Protein AF-A0A2T7CPN4-F1 (afdb_monomer_lite)

InterPro domains:
  IPR000679 Zinc finger, GATA-type [PF00320] (97-131)
  IPR000679 Zinc finger, GATA-type [SM00401] (91-145)
  IPR010399 Tify domain [PS51320] (1-27)
  IPR010402 CCT domain [PF06203] (29-72)
  IPR010402 CCT domain [PS51017] (29-72)
  IPR013088 Zinc finger, NHR/GATA-type [G3DSA:3.30.50.10] (92-138)
  IPR045280 GATA transcription factor TIFY-like [PTHR46125] (28-127)

Secondary structure (DSSP, 8-state):
-EE-SSSEEPP---GGGS------TT--HHHHHHHHHHHHHHHT-TT-----HHHHHHHHHS-EETTEE-----S-TTHHHHHHHTT---S---SB-TTT--BTTTSS-PEEETTEEEEE-HHHHHHHHTT---S----SS-------------------

Sequence (160 aa):
MTYQGRAYVFDSVPPQKVQPIVVPRDFDRTAAVSRYREKRKSTLKFDVKADYSIRREIASRIARRRGKFVSSEKSSENSAAAAARRRQGETTELEHCANCGESSEATPMMRRGPNGYRTFCNGCGLITRSGSSRARLAAAAGAGEVACVSAAHRHVRTTG

Organism: NCBI:txid1504633

Foldseek 3Di:
DDDPPPDDDDDPDPPPPDDPPDDPPPDDPVVVVVVVVVVCVVVVPPPVDPPVVVVVVVVVPFDDDPRDGDDPDPDDPCPCVVVVVVVVVPDPPVQAAPPPRDGCVRAPAFCADPVGGRRHGPVVNVCVVVVPPDDDDDDPDDDDDDDPPPPPPDPDDDDD

Structure (mmCIF, N/CA/C/O backbone):
data_AF-A0A2T7CPN4-F1
#
_entry.id   AF-A0A2T7CPN4-F1
#
loop_
_atom_site.group_PDB
_atom_site.id
_atom_site.type_symbol
_atom_site.label_atom_id
_atom_site.label_alt_id
_atom_site.label_comp_id
_atom_site.label_asym_id
_atom_site.label_entity_id
_atom_site.label_seq_id
_atom_site.pdbx_PDB_ins_code
_atom_site.Cartn_x
_atom_site.Cartn_y
_atom_site.Cartn_z
_atom_site.occupancy
_atom_site.B_iso_or_equiv
_atom_site.auth_seq_id
_atom_site.auth_comp_id
_atom_site.auth_asym_id
_atom_site.auth_atom_id
_atom_site.pdbx_PDB_model_num
ATOM 1 N N . MET A 1 1 ? -26.875 12.252 -24.112 1.00 67.69 1 MET A N 1
ATOM 2 C CA . MET A 1 1 ? -28.103 11.512 -23.745 1.00 67.69 1 MET A CA 1
ATOM 3 C C . MET A 1 1 ? -29.258 12.357 -24.221 1.00 67.69 1 MET A C 1
ATOM 5 O O . MET A 1 1 ? -29.487 13.426 -23.667 1.00 67.69 1 MET A O 1
ATOM 9 N N . THR A 1 2 ? -29.906 11.925 -25.292 1.00 79.38 2 THR A N 1
ATOM 10 C CA . THR A 1 2 ? -30.973 12.665 -25.966 1.00 79.38 2 THR A CA 1
ATOM 11 C C . THR A 1 2 ? -32.271 11.864 -25.864 1.00 79.38 2 THR A C 1
ATOM 13 O O . THR A 1 2 ? -32.265 10.632 -25.879 1.00 79.38 2 THR A O 1
ATOM 16 N N . TYR A 1 3 ? -33.394 12.551 -25.656 1.00 81.81 3 TYR A N 1
ATOM 17 C CA . TYR A 1 3 ? -34.700 11.906 -25.524 1.00 81.81 3 TYR A CA 1
ATOM 18 C C . TYR A 1 3 ? -35.391 11.864 -26.884 1.00 81.81 3 TYR A C 1
ATOM 20 O O . TYR A 1 3 ? -35.698 12.910 -27.448 1.00 81.81 3 TYR A O 1
ATOM 28 N N . GLN A 1 4 ? -35.654 10.664 -27.403 1.00 80.06 4 GLN A N 1
ATOM 29 C CA . GLN A 1 4 ? -36.305 10.471 -28.706 1.00 80.06 4 GLN A CA 1
ATOM 30 C C . GLN A 1 4 ? -37.789 10.116 -28.543 1.00 80.06 4 GLN A C 1
ATOM 32 O O . GLN A 1 4 ? -38.285 9.128 -29.079 1.00 80.06 4 GLN A O 1
ATOM 37 N N . GLY A 1 5 ? -38.506 10.880 -27.719 1.00 81.19 5 GLY A N 1
ATOM 38 C CA . GLY A 1 5 ? -39.961 10.776 -27.560 1.00 81.19 5 GLY A CA 1
ATOM 39 C C . GLY A 1 5 ? -40.475 9.581 -26.743 1.00 81.19 5 GLY A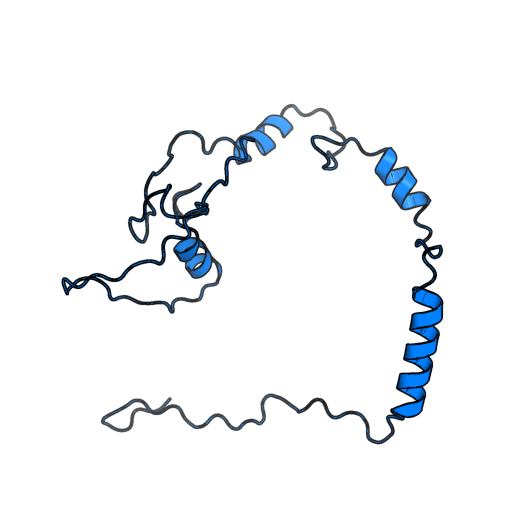 C 1
ATOM 40 O O . GLY A 1 5 ? -41.525 9.708 -26.118 1.00 81.19 5 GLY A O 1
ATOM 41 N N . ARG A 1 6 ? -39.758 8.448 -26.693 1.00 75.81 6 ARG A N 1
ATOM 42 C CA . ARG A 1 6 ? -40.160 7.243 -25.927 1.00 75.81 6 ARG A CA 1
ATOM 43 C C . ARG A 1 6 ? -39.112 6.701 -24.960 1.00 75.81 6 ARG A C 1
ATOM 45 O O . ARG A 1 6 ? -39.467 6.056 -23.980 1.00 75.81 6 ARG A O 1
ATOM 52 N N . ALA A 1 7 ? -37.834 6.942 -25.220 1.00 79.00 7 ALA A N 1
ATOM 53 C CA . ALA A 1 7 ? -36.748 6.510 -24.355 1.00 79.00 7 ALA A CA 1
ATOM 54 C C . ALA A 1 7 ? -35.609 7.524 -24.410 1.00 79.00 7 ALA A C 1
ATOM 56 O O . ALA A 1 7 ? -35.401 8.209 -25.417 1.00 79.00 7 ALA A O 1
ATOM 57 N N . TYR A 1 8 ? -34.856 7.599 -23.319 1.00 85.31 8 TYR A N 1
ATOM 58 C CA . TYR A 1 8 ? -33.580 8.287 -23.338 1.00 85.31 8 TYR A CA 1
ATOM 59 C C . TYR A 1 8 ? -32.527 7.381 -23.965 1.00 85.31 8 TYR A C 1
ATOM 61 O O . TYR A 1 8 ? -32.240 6.301 -23.450 1.00 85.31 8 TYR A O 1
ATOM 69 N N . VAL A 1 9 ? -31.932 7.850 -25.057 1.00 85.69 9 VAL A N 1
ATOM 70 C CA . VAL A 1 9 ? -30.849 7.162 -25.753 1.00 85.69 9 VAL A CA 1
ATOM 71 C C . VAL A 1 9 ? -29.538 7.840 -25.363 1.00 85.69 9 VAL A C 1
ATOM 73 O O . VAL A 1 9 ? -29.404 9.067 -25.388 1.00 85.69 9 VAL A O 1
ATOM 76 N N . PHE A 1 10 ? -28.559 7.049 -24.931 1.00 80.50 10 PHE A N 1
ATOM 77 C CA . PHE A 1 10 ? -27.195 7.542 -24.766 1.00 80.50 10 PHE A CA 1
ATOM 78 C C . PHE A 1 10 ? -26.529 7.593 -26.137 1.00 80.50 10 PHE A C 1
ATOM 80 O O . PHE A 1 10 ? -26.490 6.585 -26.838 1.00 80.50 10 PHE A O 1
ATOM 87 N N . ASP A 1 11 ? -25.996 8.758 -26.501 1.00 77.81 11 ASP A N 1
ATOM 88 C CA . ASP A 1 11 ? -25.212 8.908 -27.724 1.00 77.81 11 ASP A CA 1
ATOM 89 C C . ASP A 1 11 ? -23.995 7.977 -27.624 1.00 77.81 11 ASP A C 1
ATOM 91 O O . ASP A 1 11 ? -23.323 7.942 -26.585 1.00 77.81 11 ASP A O 1
ATOM 95 N N . SER A 1 12 ? -23.740 7.178 -28.665 1.00 74.00 12 SER A N 1
ATOM 96 C CA . SER A 1 12 ? -22.619 6.238 -28.684 1.00 74.00 12 SER A CA 1
ATOM 97 C C . SER A 1 12 ? -21.317 7.000 -28.449 1.00 74.00 12 SER A C 1
ATOM 99 O O . SER A 1 12 ? -20.881 7.779 -29.293 1.00 74.00 12 SER A O 1
ATOM 101 N N . VAL A 1 13 ? -20.700 6.800 -27.282 1.00 70.81 13 VAL A N 1
ATOM 102 C CA . VAL A 1 13 ? -19.412 7.417 -26.963 1.00 70.81 13 VAL A CA 1
ATOM 103 C C . VAL A 1 13 ? -18.361 6.738 -27.842 1.00 70.81 13 VAL A C 1
ATOM 105 O O . VAL A 1 13 ? -18.153 5.532 -27.686 1.00 70.81 13 VAL A O 1
ATOM 108 N N . PRO A 1 14 ? -17.696 7.457 -28.766 1.00 69.94 14 PRO A N 1
ATOM 109 C CA . PRO A 1 14 ? -16.655 6.853 -29.580 1.00 69.94 14 PRO A CA 1
ATOM 110 C C . PRO A 1 14 ? -15.541 6.330 -28.657 1.00 69.94 14 PRO A C 1
ATOM 112 O O . PRO A 1 14 ? -15.177 7.014 -27.694 1.00 69.94 14 PRO A O 1
ATOM 115 N N . PRO A 1 15 ? -14.955 5.149 -28.932 1.00 67.94 15 PRO A N 1
ATOM 116 C CA . PRO A 1 15 ? -13.955 4.506 -28.067 1.00 67.94 15 PRO A CA 1
ATOM 117 C C . PRO A 1 15 ? -12.623 5.277 -27.957 1.00 67.94 15 PRO A C 1
ATOM 119 O O . PRO A 1 15 ? -11.667 4.803 -27.352 1.00 67.94 15 PRO A O 1
ATOM 122 N N . GLN A 1 16 ? -12.547 6.492 -28.499 1.00 64.38 16 GLN A N 1
ATOM 123 C CA . GLN A 1 16 ? -11.344 7.312 -28.648 1.00 64.38 16 GLN A CA 1
ATOM 124 C C . GLN A 1 16 ? -10.730 7.811 -27.328 1.00 64.38 16 GLN A C 1
ATOM 126 O O . GLN A 1 16 ? -9.683 8.451 -27.356 1.00 64.38 16 GLN A O 1
ATOM 131 N N . LYS A 1 17 ? -11.343 7.549 -26.166 1.00 59.62 17 LYS A N 1
ATOM 132 C CA . LYS A 1 17 ? -10.852 8.073 -24.877 1.00 59.62 17 LYS A CA 1
ATOM 133 C C . LYS A 1 17 ? -9.819 7.190 -24.181 1.00 59.62 17 LYS A C 1
ATOM 135 O O . LYS A 1 17 ? -9.232 7.630 -23.199 1.00 59.62 17 LYS A O 1
ATOM 140 N N . VAL A 1 18 ? -9.567 5.981 -24.679 1.00 63.12 18 VAL A N 1
ATOM 141 C CA . VAL A 1 18 ? -8.474 5.141 -24.181 1.00 63.12 18 VAL A CA 1
ATOM 142 C C . VAL A 1 18 ? -7.565 4.839 -25.355 1.00 63.12 18 VAL A C 1
ATOM 144 O O . VAL A 1 18 ? -7.849 3.958 -26.164 1.00 63.12 18 VAL A O 1
ATOM 147 N N . GLN A 1 19 ? -6.480 5.606 -25.470 1.00 67.62 19 GLN A N 1
ATOM 148 C CA . GLN A 1 19 ? -5.412 5.236 -26.387 1.00 67.62 19 GLN A CA 1
ATOM 149 C C . GLN A 1 19 ? -4.932 3.838 -25.980 1.00 67.62 19 GLN A C 1
ATOM 151 O O . GLN A 1 19 ? -4.639 3.629 -24.795 1.00 67.62 19 GLN A O 1
ATOM 156 N N . PRO A 1 20 ? -4.889 2.864 -26.906 1.00 71.62 20 PRO A N 1
ATOM 157 C CA . PRO A 1 20 ? -4.297 1.580 -26.587 1.00 71.62 20 PRO A CA 1
ATOM 158 C C . PRO A 1 20 ? -2.862 1.831 -26.130 1.00 71.62 20 PRO A C 1
ATOM 160 O O . PRO A 1 20 ? -2.199 2.744 -26.622 1.00 71.62 20 PRO A O 1
ATOM 163 N N . ILE A 1 21 ? -2.379 1.038 -25.176 1.00 74.88 21 ILE A N 1
ATOM 164 C CA . ILE A 1 21 ? -0.970 1.078 -24.788 1.00 74.88 21 ILE A CA 1
ATOM 165 C C . ILE A 1 21 ? -0.181 0.584 -26.003 1.00 74.88 21 ILE A C 1
ATOM 167 O O . ILE A 1 21 ? -0.014 -0.618 -26.209 1.00 74.88 21 ILE A O 1
ATOM 171 N N . VAL A 1 22 ? 0.233 1.519 -26.856 1.00 79.44 22 VAL A N 1
ATOM 172 C CA . VAL A 1 22 ? 1.048 1.231 -28.029 1.00 79.44 22 VAL A CA 1
ATOM 173 C C . VAL A 1 22 ? 2.460 1.023 -27.518 1.00 79.44 22 VAL A C 1
ATOM 175 O O . VAL A 1 22 ? 3.138 1.961 -27.101 1.00 79.44 22 VAL A O 1
ATOM 178 N N . VAL A 1 23 ? 2.893 -0.234 -27.508 1.00 80.62 23 VAL A N 1
ATOM 179 C CA . VAL A 1 23 ? 4.301 -0.552 -27.292 1.00 80.62 23 VAL A CA 1
ATOM 180 C C . VAL A 1 23 ? 5.086 0.101 -28.441 1.00 80.62 23 VAL A C 1
ATOM 182 O O . VAL A 1 23 ? 4.698 -0.093 -29.597 1.00 80.62 23 VAL A O 1
ATOM 185 N N . PRO A 1 24 ? 6.140 0.893 -28.160 1.00 86.19 24 PRO A N 1
ATOM 186 C CA . PRO A 1 24 ? 6.949 1.518 -29.202 1.00 86.19 24 PRO A CA 1
ATOM 187 C C . PRO A 1 24 ? 7.392 0.493 -30.248 1.00 86.19 24 PRO A C 1
ATOM 189 O O . PRO A 1 24 ? 7.736 -0.635 -29.894 1.00 86.19 24 PRO A O 1
ATOM 192 N N . ARG A 1 25 ? 7.386 0.870 -31.533 1.00 80.12 25 ARG A N 1
ATOM 193 C CA . ARG A 1 25 ? 7.749 -0.051 -32.627 1.00 80.12 25 ARG A CA 1
ATOM 194 C C . ARG A 1 25 ? 9.176 -0.587 -32.494 1.00 80.12 25 ARG A C 1
ATOM 196 O O . ARG A 1 25 ? 9.424 -1.731 -32.852 1.00 80.12 25 ARG A O 1
ATOM 203 N N . ASP A 1 26 ? 10.052 0.199 -31.880 1.00 86.38 26 ASP A N 1
ATOM 204 C CA . ASP A 1 26 ? 11.452 -0.148 -31.624 1.00 86.38 26 ASP A CA 1
ATOM 205 C C . ASP A 1 26 ? 11.649 -0.929 -30.309 1.00 86.38 26 ASP A C 1
ATOM 207 O O . ASP A 1 26 ? 12.769 -1.099 -29.826 1.00 86.38 26 ASP A O 1
ATOM 211 N N . PHE A 1 27 ? 10.567 -1.391 -29.672 1.00 88.31 27 PHE A N 1
ATOM 212 C CA . PHE A 1 27 ? 10.661 -2.173 -28.446 1.00 88.31 27 PHE A CA 1
ATOM 213 C C . PHE A 1 27 ? 11.143 -3.594 -28.737 1.00 88.31 27 PHE A C 1
ATOM 215 O O . PHE A 1 27 ? 10.377 -4.478 -29.131 1.00 88.31 27 PHE A O 1
ATOM 222 N N . ASP A 1 28 ? 12.412 -3.845 -28.439 1.00 91.00 28 ASP A N 1
ATOM 223 C CA . ASP A 1 28 ? 12.949 -5.196 -28.464 1.00 91.00 28 ASP A CA 1
ATOM 224 C C . ASP A 1 28 ? 12.469 -6.007 -27.247 1.00 91.00 28 ASP A C 1
ATOM 226 O O . ASP A 1 28 ? 12.979 -5.914 -26.120 1.00 91.00 28 ASP A O 1
ATOM 230 N N . ARG A 1 29 ? 11.471 -6.857 -27.507 1.00 91.56 29 ARG A N 1
ATOM 231 C CA . ARG A 1 29 ? 10.912 -7.802 -26.537 1.00 91.56 29 ARG A CA 1
ATOM 232 C C . ARG A 1 29 ? 11.967 -8.770 -26.004 1.00 91.56 29 ARG A C 1
ATOM 234 O O . ARG A 1 29 ? 11.903 -9.132 -24.829 1.00 91.56 29 ARG A O 1
ATOM 241 N N . THR A 1 30 ? 12.920 -9.200 -26.829 1.00 92.75 30 THR A N 1
ATOM 242 C CA . THR A 1 30 ? 13.934 -10.183 -26.427 1.00 92.75 30 THR A CA 1
ATOM 243 C C . THR A 1 30 ? 14.924 -9.572 -25.440 1.00 92.75 30 THR A C 1
ATOM 245 O O . THR A 1 30 ? 15.140 -10.145 -24.367 1.00 92.75 30 THR A O 1
ATOM 248 N N . ALA A 1 31 ? 15.400 -8.353 -25.712 1.00 93.56 31 ALA A N 1
ATOM 249 C CA . ALA A 1 31 ? 16.233 -7.582 -24.793 1.00 93.56 31 ALA A CA 1
ATOM 250 C C . ALA A 1 31 ? 15.500 -7.206 -23.493 1.00 93.56 31 ALA A C 1
ATOM 252 O O . ALA A 1 31 ? 16.090 -7.190 -22.412 1.00 93.56 31 ALA A O 1
ATOM 253 N N . ALA A 1 32 ? 14.198 -6.913 -23.547 1.00 92.75 32 ALA A N 1
ATOM 254 C CA . ALA A 1 32 ? 13.420 -6.664 -22.333 1.00 92.75 32 ALA A CA 1
ATOM 255 C C . ALA A 1 32 ? 13.307 -7.921 -21.450 1.00 92.75 32 ALA A C 1
ATOM 257 O O . ALA A 1 32 ? 13.451 -7.845 -20.226 1.00 92.75 32 ALA A O 1
ATOM 258 N N . VAL A 1 33 ? 13.086 -9.087 -22.065 1.00 94.50 33 VAL A N 1
ATOM 259 C CA . VAL A 1 33 ? 12.986 -10.370 -21.357 1.00 94.50 33 VAL A CA 1
ATOM 260 C C . VAL A 1 33 ? 14.335 -10.801 -20.775 1.00 94.50 33 VAL A C 1
ATOM 262 O O . VAL A 1 33 ? 14.357 -11.309 -19.651 1.00 94.50 33 VAL A O 1
ATOM 265 N N . SER A 1 34 ? 15.455 -10.589 -21.474 1.00 95.06 34 SER A N 1
ATOM 266 C CA . SER A 1 34 ? 16.789 -10.897 -20.935 1.00 95.06 34 SER A CA 1
ATOM 267 C C . SER A 1 34 ? 17.097 -10.058 -19.690 1.00 95.06 34 SER A C 1
ATOM 269 O O . SER A 1 34 ? 17.363 -10.633 -18.632 1.00 95.06 34 SER A O 1
ATOM 271 N N . ARG A 1 35 ? 16.898 -8.731 -19.752 1.00 93.50 35 ARG A N 1
ATOM 272 C CA . ARG A 1 35 ? 17.038 -7.827 -18.593 1.00 93.50 35 ARG A CA 1
ATOM 273 C C . ARG A 1 35 ? 16.150 -8.244 -17.422 1.00 93.50 35 ARG A C 1
ATOM 275 O O . ARG A 1 35 ? 16.581 -8.214 -16.270 1.00 93.50 35 ARG A O 1
ATOM 282 N N . TYR A 1 36 ? 14.908 -8.656 -17.692 1.00 93.44 36 TYR A N 1
ATOM 283 C CA . TYR A 1 36 ? 14.005 -9.160 -16.654 1.00 93.44 36 TYR A CA 1
ATOM 284 C C . TYR A 1 36 ? 14.546 -10.430 -15.986 1.00 93.44 36 TYR A C 1
ATOM 286 O O . TYR A 1 36 ? 14.544 -10.526 -14.758 1.00 93.44 36 TYR A O 1
ATOM 294 N N . ARG A 1 37 ? 15.025 -11.403 -16.771 1.00 94.44 37 ARG A N 1
ATOM 295 C CA . ARG A 1 37 ? 15.585 -12.662 -16.255 1.00 94.44 37 ARG A CA 1
ATOM 296 C C . ARG A 1 37 ? 16.822 -12.412 -15.394 1.00 94.44 37 ARG A C 1
ATOM 298 O O . ARG A 1 37 ? 16.927 -12.986 -14.313 1.00 94.44 37 ARG A O 1
ATOM 305 N N . GLU A 1 38 ? 17.722 -11.541 -15.833 1.00 90.50 38 GLU A N 1
ATOM 306 C CA . GLU A 1 38 ? 18.917 -11.147 -15.078 1.00 90.50 38 GLU A CA 1
ATOM 307 C C . GLU A 1 38 ? 18.560 -10.416 -13.782 1.00 90.50 38 GLU A C 1
ATOM 309 O O . GLU A 1 38 ? 19.027 -10.800 -12.708 1.00 90.50 38 GLU A O 1
ATOM 314 N N . LYS A 1 39 ? 17.644 -9.439 -13.844 1.00 87.94 39 LYS A N 1
ATOM 315 C CA . LYS A 1 39 ? 17.135 -8.740 -12.657 1.00 87.94 39 LYS A CA 1
ATOM 316 C C . LYS A 1 39 ? 16.467 -9.699 -11.676 1.00 87.94 39 LYS A C 1
ATOM 318 O O . LYS A 1 39 ? 16.626 -9.559 -10.467 1.00 87.94 39 LYS A O 1
ATOM 323 N N . ARG A 1 40 ? 15.724 -10.692 -12.167 1.00 85.75 40 ARG A N 1
ATOM 324 C CA . ARG A 1 40 ? 15.104 -11.710 -11.314 1.00 85.75 40 ARG A CA 1
ATOM 325 C C . ARG A 1 40 ? 16.167 -12.553 -10.609 1.00 85.75 40 ARG A C 1
ATOM 327 O O . ARG A 1 40 ? 16.022 -12.786 -9.417 1.00 85.75 40 ARG A O 1
ATOM 334 N N . LYS A 1 41 ? 17.247 -12.943 -11.298 1.00 85.12 41 LYS A N 1
ATOM 335 C CA . LYS A 1 41 ? 18.388 -13.656 -10.692 1.00 85.12 41 LYS A CA 1
ATOM 336 C C . LYS A 1 41 ? 19.102 -12.819 -9.623 1.00 85.12 41 LYS A C 1
ATOM 338 O O . LYS A 1 41 ? 19.516 -13.376 -8.613 1.00 85.12 41 LYS A O 1
ATOM 343 N N . SER A 1 42 ? 19.234 -11.502 -9.810 1.00 74.25 42 SER A N 1
ATOM 344 C CA . SER A 1 42 ? 19.858 -10.619 -8.811 1.00 74.25 42 SER A CA 1
ATOM 345 C C . SER A 1 42 ? 18.933 -10.271 -7.639 1.00 7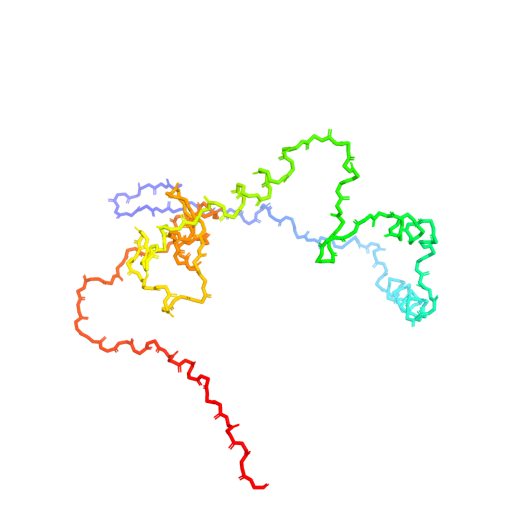4.25 42 SER A C 1
ATOM 347 O O . SER A 1 42 ? 19.407 -10.175 -6.513 1.00 74.25 42 SER A O 1
ATOM 349 N N . THR A 1 43 ? 17.624 -10.147 -7.878 1.00 69.88 43 THR A N 1
ATOM 350 C CA . THR A 1 43 ? 16.613 -9.824 -6.850 1.00 69.88 43 THR A CA 1
ATOM 351 C C . THR A 1 43 ? 16.193 -11.053 -6.032 1.00 69.88 43 THR A C 1
ATOM 353 O O . THR A 1 43 ? 15.824 -10.914 -4.873 1.00 69.88 43 THR A O 1
ATOM 356 N N . LEU A 1 44 ? 16.275 -12.267 -6.596 1.00 67.19 44 LEU A N 1
ATOM 357 C CA . LEU A 1 44 ? 16.060 -13.534 -5.873 1.00 67.19 44 LEU A CA 1
ATOM 358 C C . LEU A 1 44 ? 17.165 -13.854 -4.855 1.00 67.19 44 LEU A C 1
ATOM 360 O O . LEU A 1 44 ? 17.054 -14.841 -4.129 1.00 67.19 44 LEU A O 1
ATOM 364 N N . LYS A 1 45 ? 18.226 -13.044 -4.784 1.00 67.31 45 LYS A N 1
ATOM 365 C CA . LYS A 1 45 ? 19.211 -13.131 -3.711 1.00 67.31 45 LYS A CA 1
ATOM 366 C C . LYS A 1 45 ? 18.546 -12.657 -2.416 1.00 67.31 45 LYS A C 1
ATOM 368 O O . LYS A 1 45 ? 18.431 -11.457 -2.182 1.00 67.31 45 LYS A O 1
ATOM 373 N N . PHE A 1 46 ? 18.114 -13.607 -1.584 1.00 62.06 46 PHE A N 1
ATOM 374 C CA . PHE A 1 46 ? 17.507 -13.375 -0.261 1.00 62.06 46 PHE A CA 1
ATOM 375 C C . PHE A 1 46 ? 18.357 -12.490 0.666 1.00 62.06 46 PHE A C 1
ATOM 377 O O . PHE A 1 46 ? 17.836 -11.894 1.613 1.00 62.06 46 PHE A O 1
ATOM 384 N N . ASP A 1 47 ? 19.650 -12.384 0.369 1.00 63.12 47 ASP A N 1
ATOM 385 C CA . ASP A 1 47 ? 20.619 -11.627 1.151 1.00 63.12 47 ASP A CA 1
ATOM 386 C C . ASP A 1 47 ? 20.689 -10.145 0.783 1.00 63.12 47 ASP A C 1
ATOM 388 O O . ASP A 1 47 ? 21.209 -9.360 1.573 1.00 63.12 47 ASP A O 1
ATOM 392 N N . VAL A 1 48 ? 20.108 -9.720 -0.350 1.00 61.69 48 VAL A N 1
ATOM 393 C CA . VAL A 1 48 ? 19.976 -8.290 -0.678 1.00 61.69 48 VAL A CA 1
ATOM 394 C C . VAL A 1 48 ? 18.785 -7.725 0.096 1.00 61.69 48 VAL A C 1
ATOM 396 O O . VAL A 1 48 ? 17.750 -7.331 -0.445 1.00 61.69 48 VAL A O 1
ATOM 399 N N . LYS A 1 49 ? 18.920 -7.721 1.420 1.00 67.19 49 LYS A N 1
ATOM 400 C CA . LYS A 1 49 ? 18.100 -6.897 2.297 1.00 67.19 49 LYS A CA 1
ATOM 401 C C . LYS A 1 49 ? 18.539 -5.472 2.024 1.00 67.19 49 LYS A C 1
ATOM 403 O O . LYS A 1 49 ? 19.719 -5.167 2.096 1.00 67.19 49 LYS A O 1
ATOM 408 N N . ALA A 1 50 ? 17.601 -4.609 1.660 1.00 67.81 50 ALA A N 1
ATOM 409 C CA . ALA A 1 50 ? 17.908 -3.198 1.526 1.00 67.81 50 ALA A CA 1
ATOM 410 C C . ALA A 1 50 ? 18.589 -2.713 2.817 1.00 67.81 50 ALA A C 1
ATOM 412 O O . ALA A 1 50 ? 18.038 -2.912 3.907 1.00 67.81 50 ALA A O 1
ATOM 413 N N . ASP A 1 51 ? 19.781 -2.126 2.685 1.00 67.81 51 ASP A N 1
ATOM 414 C CA . ASP A 1 51 ? 20.606 -1.679 3.807 1.00 67.81 51 ASP A CA 1
ATOM 415 C C . ASP A 1 51 ? 19.997 -0.432 4.441 1.00 67.81 51 ASP A C 1
ATOM 417 O O . ASP A 1 51 ? 20.409 0.711 4.273 1.00 67.81 51 ASP A O 1
ATOM 421 N N . TYR A 1 52 ? 18.939 -0.683 5.193 1.00 77.75 52 TYR A N 1
ATOM 422 C CA . TYR A 1 52 ? 18.219 0.274 6.003 1.00 77.75 52 TYR A CA 1
ATOM 423 C C . TYR A 1 52 ? 18.755 0.235 7.434 1.00 77.75 52 TYR A C 1
ATOM 425 O O . TYR A 1 52 ? 17.970 0.240 8.380 1.00 77.75 52 TYR A O 1
ATOM 433 N N . SER A 1 53 ? 20.080 0.180 7.603 1.00 83.38 53 SER A N 1
ATOM 434 C CA . SER A 1 53 ? 20.739 0.157 8.917 1.00 83.38 53 SER A CA 1
ATOM 435 C C . SER A 1 53 ? 20.272 1.335 9.775 1.00 83.38 53 SER A C 1
ATOM 437 O O . SER A 1 53 ? 19.734 1.130 10.860 1.00 83.38 53 SER A O 1
ATOM 439 N N . ILE A 1 54 ? 20.314 2.545 9.211 1.00 89.81 54 ILE A N 1
ATOM 440 C CA . ILE A 1 54 ? 19.869 3.780 9.867 1.00 89.81 54 ILE A CA 1
ATOM 441 C C . ILE A 1 54 ? 18.360 3.771 10.140 1.00 89.81 54 ILE A C 1
ATOM 443 O O . ILE A 1 54 ? 17.919 4.096 11.238 1.00 89.81 54 ILE A O 1
ATOM 447 N N . ARG A 1 55 ? 17.525 3.350 9.178 1.00 89.25 55 ARG A N 1
ATOM 448 C CA . ARG A 1 55 ? 16.064 3.292 9.392 1.00 89.25 55 ARG A CA 1
ATOM 449 C C . ARG A 1 55 ? 15.697 2.245 10.450 1.00 89.25 55 ARG A C 1
ATOM 451 O O . ARG A 1 55 ? 14.758 2.472 11.207 1.00 89.25 55 ARG A O 1
ATOM 458 N N . ARG A 1 56 ? 16.431 1.130 10.527 1.00 87.88 56 ARG A N 1
ATOM 459 C CA . ARG A 1 56 ? 16.287 0.102 11.566 1.00 87.88 56 ARG A CA 1
ATOM 460 C C . ARG A 1 56 ? 16.710 0.644 12.928 1.00 87.88 56 ARG A C 1
ATOM 462 O O . ARG A 1 56 ? 15.969 0.458 13.883 1.00 87.88 56 ARG A O 1
ATOM 469 N N . GLU A 1 57 ? 17.841 1.337 13.011 1.00 92.12 57 GLU A N 1
ATOM 470 C CA . GLU A 1 57 ? 18.327 1.979 14.237 1.00 92.12 57 GLU A CA 1
ATOM 471 C C . GLU A 1 57 ? 17.325 3.015 14.766 1.00 92.12 57 GLU A C 1
ATOM 473 O O . GLU A 1 57 ? 16.912 2.948 15.924 1.00 92.12 57 GLU A O 1
ATOM 478 N N . ILE A 1 58 ? 16.845 3.909 13.895 1.00 91.62 58 ILE A N 1
ATOM 479 C CA . ILE A 1 58 ? 15.810 4.895 14.230 1.00 91.62 58 ILE A CA 1
ATOM 480 C C . ILE A 1 58 ? 14.527 4.185 14.686 1.00 91.62 58 ILE A C 1
ATOM 482 O O . ILE A 1 58 ? 13.978 4.512 15.736 1.00 91.62 58 ILE A O 1
ATOM 486 N N . ALA A 1 59 ? 14.064 3.172 13.946 1.00 90.19 59 ALA A N 1
ATOM 487 C CA . ALA A 1 59 ? 12.870 2.402 14.297 1.00 90.19 59 ALA A CA 1
ATOM 488 C C . ALA A 1 59 ? 12.994 1.632 15.623 1.00 90.19 59 ALA A C 1
ATOM 490 O O . ALA A 1 59 ? 11.963 1.304 16.217 1.00 90.19 59 ALA A O 1
ATOM 491 N N . SER A 1 60 ? 14.211 1.312 16.068 1.00 87.88 60 SER A N 1
ATOM 492 C CA . SER A 1 60 ? 14.472 0.703 17.377 1.00 87.88 60 SER A CA 1
ATOM 493 C C . SER A 1 60 ? 14.412 1.723 18.516 1.00 87.88 60 SER A C 1
ATOM 495 O O . SER A 1 60 ? 14.023 1.357 19.620 1.00 87.88 60 SER A O 1
ATOM 497 N N . ARG A 1 61 ? 14.753 2.995 18.264 1.00 92.31 61 ARG A N 1
ATOM 498 C CA . ARG A 1 61 ? 14.701 4.073 19.272 1.00 92.31 61 ARG A CA 1
ATOM 499 C C . ARG A 1 61 ? 13.295 4.643 19.490 1.00 92.31 61 ARG A C 1
ATOM 501 O O . ARG A 1 61 ? 13.013 5.167 20.562 1.00 92.31 61 ARG A O 1
ATOM 508 N N . ILE A 1 62 ? 12.407 4.560 18.498 1.00 91.88 62 ILE A N 1
ATOM 509 C CA . ILE A 1 62 ? 11.037 5.086 18.615 1.00 91.88 62 ILE A CA 1
ATOM 510 C C . ILE A 1 62 ? 10.181 4.157 19.490 1.00 91.88 62 ILE A C 1
ATOM 512 O O . ILE A 1 62 ? 10.015 2.975 19.178 1.00 91.88 62 ILE A O 1
ATOM 516 N N . ALA A 1 63 ? 9.575 4.711 20.545 1.00 91.25 63 ALA A N 1
ATOM 517 C CA . ALA A 1 63 ? 8.683 3.985 21.447 1.00 91.25 63 ALA A CA 1
ATOM 518 C C . ALA A 1 63 ? 7.496 3.350 20.701 1.00 91.25 63 ALA A C 1
ATOM 520 O O . ALA A 1 63 ? 6.957 3.918 19.747 1.00 91.25 63 ALA A O 1
ATOM 521 N N . ARG A 1 64 ? 7.058 2.165 21.147 1.00 93.38 64 ARG A N 1
ATOM 522 C CA . ARG A 1 64 ? 5.928 1.440 20.548 1.00 93.38 64 ARG A CA 1
ATOM 523 C C . ARG A 1 64 ? 4.879 1.070 21.589 1.00 93.38 64 ARG A C 1
ATOM 525 O O . ARG A 1 64 ? 5.211 0.568 22.655 1.00 93.38 64 ARG A O 1
ATOM 532 N N . ARG A 1 65 ? 3.598 1.210 21.236 1.00 89.94 65 ARG A N 1
ATOM 533 C CA . ARG A 1 65 ? 2.455 0.709 22.016 1.00 89.94 65 ARG A CA 1
ATOM 534 C C . ARG A 1 65 ? 1.642 -0.231 21.137 1.00 89.94 65 ARG A C 1
ATOM 536 O O . ARG A 1 65 ? 1.129 0.179 20.098 1.00 89.94 65 ARG A O 1
ATOM 543 N N . ARG A 1 66 ? 1.532 -1.503 21.538 1.00 89.00 66 ARG A N 1
ATOM 544 C CA . ARG A 1 66 ? 0.843 -2.559 20.760 1.00 89.00 66 ARG A CA 1
ATOM 545 C C . ARG A 1 66 ? 1.350 -2.666 19.308 1.00 89.00 66 ARG A C 1
ATOM 547 O O . ARG A 1 66 ? 0.559 -2.746 18.373 1.00 89.00 66 ARG A O 1
ATOM 554 N N . GLY A 1 67 ? 2.671 -2.594 19.117 1.00 88.19 67 GLY A N 1
ATOM 555 C CA . GLY A 1 67 ? 3.320 -2.740 17.805 1.00 88.19 67 GLY A CA 1
ATOM 556 C C . GLY A 1 67 ? 3.284 -1.507 16.891 1.00 88.19 67 GLY A C 1
ATOM 557 O O . GLY A 1 67 ? 3.841 -1.561 15.800 1.00 88.19 67 GLY A O 1
ATOM 558 N N . LYS A 1 68 ? 2.679 -0.390 17.317 1.00 90.25 68 LYS A N 1
ATOM 559 C CA . LYS A 1 68 ? 2.653 0.877 16.565 1.00 90.25 68 LYS A CA 1
ATOM 560 C C . LYS A 1 68 ? 3.597 1.888 17.197 1.00 90.25 68 LYS A C 1
ATOM 562 O O . LYS A 1 68 ? 3.640 1.971 18.423 1.00 90.25 68 LYS A O 1
ATOM 567 N N . PHE A 1 69 ? 4.314 2.653 16.377 1.00 93.62 69 PHE A N 1
ATOM 568 C CA . PHE A 1 69 ? 5.108 3.783 16.856 1.00 93.62 69 PHE A CA 1
ATOM 569 C C . PHE A 1 69 ? 4.226 4.789 17.603 1.00 93.62 69 PHE A C 1
ATOM 571 O O . PHE A 1 69 ? 3.098 5.063 17.188 1.00 93.62 69 PHE A O 1
ATOM 578 N N . VAL A 1 70 ? 4.746 5.312 18.708 1.00 89.88 70 VAL A N 1
ATOM 579 C CA . VAL A 1 70 ? 4.138 6.370 19.518 1.00 89.88 70 VAL A CA 1
ATOM 580 C C . VAL A 1 70 ? 4.905 7.657 19.230 1.00 89.88 70 VAL A C 1
ATOM 582 O O . VAL A 1 70 ? 6.128 7.633 19.092 1.00 89.88 70 VAL A O 1
ATOM 585 N N . SER A 1 71 ? 4.202 8.781 19.098 1.00 80.31 71 SER A N 1
ATOM 586 C CA . SER A 1 71 ? 4.854 10.091 19.039 1.00 80.31 71 SER A CA 1
ATOM 587 C C . SER A 1 71 ? 5.595 10.330 20.349 1.00 80.31 71 SER A C 1
ATOM 589 O O . SER A 1 71 ? 5.006 10.131 21.407 1.00 80.31 71 SER A O 1
ATOM 591 N N . SER A 1 72 ? 6.862 10.745 20.281 1.00 65.56 72 SER A N 1
ATOM 592 C CA . SER A 1 72 ? 7.633 11.119 21.470 1.00 65.56 72 SER A CA 1
ATOM 593 C C . SER A 1 72 ? 6.852 12.181 22.241 1.00 65.56 72 SER A C 1
ATOM 595 O O . SER A 1 72 ? 6.600 13.271 21.721 1.00 65.56 72 SER A O 1
ATOM 597 N N . GLU A 1 73 ? 6.361 11.818 23.420 1.00 62.91 73 GLU A N 1
ATOM 598 C CA . GLU A 1 73 ? 5.483 12.667 24.206 1.00 62.91 73 GLU A CA 1
ATOM 599 C C . GLU A 1 73 ? 6.307 13.845 24.731 1.00 62.91 73 GLU A C 1
ATOM 601 O O . GLU A 1 73 ? 7.048 13.724 25.701 1.00 62.91 73 GLU A O 1
ATOM 606 N N . LYS A 1 74 ? 6.171 15.019 24.103 1.00 50.81 74 LYS A N 1
ATOM 607 C CA . LYS A 1 74 ? 6.226 16.246 24.896 1.00 50.81 74 LYS A CA 1
ATOM 608 C C . LYS A 1 74 ? 5.004 16.178 25.797 1.00 50.81 74 LYS A C 1
ATOM 610 O O . LYS A 1 74 ? 3.882 16.237 25.295 1.00 50.81 74 LYS A O 1
ATOM 615 N N . SER A 1 75 ? 5.257 15.957 27.083 1.00 48.66 75 SER A N 1
ATOM 616 C CA . SER A 1 75 ? 4.301 15.990 28.186 1.00 48.66 75 SER A CA 1
ATOM 617 C C . SER A 1 75 ? 3.218 17.041 27.943 1.00 48.66 75 SER A C 1
ATOM 619 O O . SER A 1 75 ? 3.408 18.233 28.162 1.00 48.66 75 SER A O 1
ATOM 621 N N . SER A 1 76 ? 2.083 16.598 27.430 1.00 44.41 76 SER A N 1
ATOM 622 C CA . SER A 1 76 ? 0.841 17.339 27.505 1.00 44.41 76 SER A CA 1
ATOM 623 C C . SER A 1 76 ? -0.224 16.279 27.680 1.00 44.41 76 SER A C 1
ATOM 625 O O . SER A 1 76 ? -0.318 15.326 26.904 1.00 44.41 76 SER A O 1
ATOM 627 N N . GLU A 1 77 ? -0.973 16.407 28.763 1.00 51.12 77 GLU A N 1
ATOM 628 C CA . GLU A 1 77 ? -1.909 15.430 29.324 1.00 51.12 77 GLU A CA 1
ATOM 629 C C . GLU A 1 77 ? -3.138 15.167 28.420 1.00 51.12 77 GLU A C 1
ATOM 631 O O . GLU A 1 77 ? -4.165 14.651 28.847 1.00 51.12 77 GLU A O 1
ATOM 636 N N . ASN A 1 78 ? -3.022 15.450 27.120 1.00 51.97 78 ASN A N 1
ATOM 637 C CA . ASN A 1 78 ? -4.091 15.435 26.129 1.00 51.97 78 ASN A CA 1
ATOM 638 C C . ASN A 1 78 ? -3.983 14.280 25.109 1.00 51.97 78 ASN A C 1
ATOM 640 O O . ASN A 1 78 ? -4.926 14.038 24.350 1.00 51.97 78 ASN A O 1
ATOM 644 N N . SER A 1 79 ? -2.894 13.499 25.093 1.00 52.56 79 SER A N 1
ATOM 645 C CA . SER A 1 79 ? -2.748 12.333 24.190 1.00 52.56 79 SER A CA 1
ATOM 646 C C . SER A 1 79 ? -3.679 11.170 24.555 1.00 52.56 79 SER A C 1
ATOM 648 O O . SER A 1 79 ? -4.159 10.440 23.677 1.00 52.56 79 SER A O 1
ATOM 650 N N . ALA A 1 80 ? -4.009 11.032 25.843 1.00 49.53 80 ALA A N 1
ATOM 651 C CA . ALA A 1 80 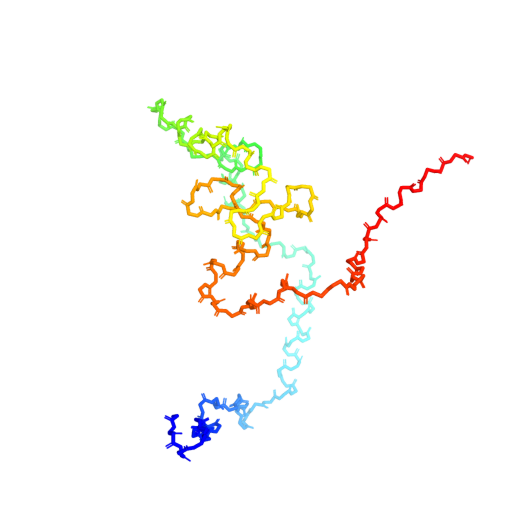? -5.047 10.116 26.297 1.00 49.53 80 ALA A CA 1
ATOM 652 C C . ALA A 1 80 ? -6.417 10.518 25.733 1.00 49.53 80 ALA A C 1
ATOM 654 O O . ALA A 1 80 ? -7.150 9.642 25.287 1.00 49.53 80 ALA A O 1
ATOM 655 N N . ALA A 1 81 ? -6.721 11.818 25.627 1.00 46.88 81 ALA A N 1
ATOM 656 C CA . ALA A 1 81 ? -7.978 12.320 25.071 1.00 46.88 81 ALA A CA 1
ATOM 657 C C . ALA A 1 81 ? -8.108 12.085 23.553 1.00 46.88 81 ALA A C 1
ATOM 659 O O . ALA A 1 81 ? -9.206 11.820 23.074 1.00 46.88 81 ALA A O 1
ATOM 660 N N . ALA A 1 82 ? -7.018 12.098 22.774 1.00 49.31 82 ALA A N 1
ATOM 661 C CA . ALA A 1 82 ? -7.071 11.800 21.333 1.00 49.31 82 ALA A CA 1
ATOM 662 C C . ALA A 1 82 ? -7.262 10.296 21.038 1.00 49.31 82 ALA A C 1
ATOM 664 O O . ALA A 1 82 ? -8.026 9.913 20.144 1.00 49.31 82 ALA A O 1
ATOM 665 N N . ALA A 1 83 ? -6.611 9.423 21.816 1.00 51.06 83 ALA A N 1
ATOM 666 C CA . ALA A 1 83 ? -6.840 7.978 21.755 1.00 51.06 83 ALA A CA 1
ATOM 667 C C . ALA A 1 83 ? -8.203 7.586 22.357 1.00 51.06 83 ALA A C 1
ATOM 669 O O . ALA A 1 83 ? -8.860 6.676 21.842 1.00 51.06 83 ALA A O 1
ATOM 670 N N . ALA A 1 84 ? -8.647 8.300 23.394 1.00 47.00 84 ALA A N 1
ATOM 671 C CA . ALA A 1 84 ? -9.961 8.147 23.996 1.00 47.00 84 ALA A CA 1
ATOM 672 C C . ALA A 1 84 ? -11.060 8.665 23.069 1.00 47.00 84 ALA A C 1
ATOM 674 O O . ALA A 1 84 ? -12.015 7.943 22.890 1.00 47.00 84 ALA A O 1
ATOM 675 N N . ARG A 1 85 ? -10.913 9.764 22.319 1.00 50.47 85 ARG A N 1
ATOM 676 C CA . ARG A 1 85 ? -11.892 10.168 21.280 1.00 50.47 85 ARG A CA 1
ATOM 677 C C . ARG A 1 85 ? -12.082 9.124 20.171 1.00 50.47 85 ARG A C 1
ATOM 679 O O . ARG A 1 85 ? -13.139 9.068 19.553 1.00 50.47 85 ARG A O 1
ATOM 686 N N . ARG A 1 86 ? -11.092 8.253 19.915 1.00 50.16 86 ARG A N 1
ATOM 687 C CA . ARG A 1 86 ? -11.275 7.079 19.033 1.00 50.16 86 ARG A CA 1
ATOM 688 C C . ARG A 1 86 ? -12.013 5.910 19.697 1.00 50.16 86 ARG A C 1
ATOM 690 O O . ARG A 1 86 ? -12.503 5.051 18.962 1.00 50.16 86 ARG A O 1
ATOM 697 N N . ARG A 1 87 ? -12.057 5.860 21.033 1.00 50.56 87 ARG A N 1
ATOM 698 C CA . ARG A 1 87 ? -12.689 4.811 21.856 1.00 50.56 87 ARG A CA 1
ATOM 699 C C . ARG A 1 87 ? -14.004 5.235 22.531 1.00 50.56 87 ARG A C 1
ATOM 701 O O . ARG A 1 87 ? -14.824 4.368 22.765 1.00 50.56 87 ARG A O 1
ATOM 708 N N . GLN A 1 88 ? -14.245 6.526 22.743 1.00 45.09 88 GLN A N 1
ATOM 709 C CA . GLN A 1 88 ? -15.422 7.146 23.368 1.00 45.09 88 GLN A CA 1
ATOM 710 C C . GLN A 1 88 ? -16.592 7.282 22.378 1.00 45.09 88 GLN A C 1
ATOM 712 O O . GLN A 1 88 ? -17.335 8.253 22.387 1.00 45.09 88 GLN A O 1
ATOM 717 N N . GLY A 1 89 ? -16.736 6.309 21.480 1.00 49.00 89 GLY A N 1
ATOM 718 C CA . GLY A 1 89 ? -18.041 5.971 20.912 1.00 49.00 89 GLY A CA 1
ATOM 719 C C . GLY A 1 89 ? -18.582 4.772 21.682 1.00 49.00 89 GLY A C 1
ATOM 720 O O . GLY A 1 89 ? -18.913 3.760 21.073 1.00 49.00 89 GLY A O 1
ATOM 721 N N . GLU A 1 90 ? -18.480 4.842 23.006 1.00 53.25 90 GLU A N 1
ATOM 722 C CA . GLU A 1 90 ? -19.008 3.862 23.941 1.00 53.25 90 GLU A CA 1
ATOM 723 C C . GLU A 1 90 ? -20.507 4.158 24.082 1.00 53.25 90 GLU A C 1
ATOM 725 O O . GLU A 1 90 ? -20.878 5.318 24.231 1.00 53.25 90 GLU A O 1
ATOM 730 N N . THR A 1 91 ? -21.318 3.102 23.997 1.00 48.00 91 THR A N 1
ATOM 731 C CA . THR A 1 91 ? -22.726 3.002 24.433 1.00 48.00 91 THR A CA 1
ATOM 732 C C . THR A 1 91 ? -23.884 3.437 23.532 1.00 48.00 91 THR A C 1
ATOM 734 O O . THR A 1 91 ? -25.020 3.463 23.996 1.00 48.00 91 THR A O 1
ATOM 737 N N . THR A 1 92 ? -23.696 3.597 22.224 1.00 55.94 92 THR A N 1
ATOM 738 C CA . THR A 1 92 ? -24.802 3.271 21.301 1.00 55.94 92 THR A CA 1
ATOM 739 C C . THR A 1 92 ? -24.352 2.165 20.368 1.00 55.94 92 THR A C 1
ATOM 741 O O . THR A 1 92 ? -24.050 2.366 19.193 1.00 55.94 92 THR A O 1
ATOM 744 N N . GLU A 1 93 ? -24.258 0.959 20.930 1.00 61.94 93 GLU A N 1
ATOM 745 C CA . GLU A 1 93 ? -24.308 -0.265 20.138 1.00 61.94 93 GLU A CA 1
ATOM 746 C C . GLU A 1 93 ? -25.688 -0.308 19.489 1.00 61.94 93 GLU A C 1
ATOM 748 O O . GLU A 1 93 ? -26.628 -0.906 19.995 1.00 61.94 93 GLU A O 1
ATOM 753 N N . LEU A 1 94 ? -25.844 0.430 18.390 1.00 63.84 94 LEU A N 1
ATOM 754 C CA . LEU A 1 94 ? -26.983 0.233 17.525 1.00 63.84 94 LEU A CA 1
ATOM 755 C C . LEU A 1 94 ? -26.848 -1.193 17.018 1.00 63.84 94 LEU A C 1
ATOM 757 O O . LEU A 1 94 ? -25.994 -1.501 16.184 1.00 63.84 94 LEU A O 1
ATOM 761 N N . GLU A 1 95 ? -27.686 -2.059 17.575 1.00 76.25 95 GLU A N 1
ATOM 762 C CA . GLU A 1 95 ? -27.777 -3.450 17.166 1.00 76.25 95 GLU A CA 1
ATOM 763 C C . GLU A 1 95 ? -28.186 -3.567 15.706 1.00 76.25 95 GLU A C 1
ATOM 765 O O . GLU A 1 95 ? -28.023 -4.632 15.145 1.00 76.25 95 GLU A O 1
ATOM 770 N N . HIS A 1 96 ? -28.662 -2.494 15.069 1.00 87.44 96 HIS A N 1
ATOM 771 C CA . HIS A 1 96 ? -29.183 -2.525 13.713 1.00 87.44 96 HIS A CA 1
ATOM 772 C C . HIS A 1 96 ? -28.589 -1.418 12.834 1.00 87.44 96 HIS A C 1
ATOM 774 O O . HIS A 1 96 ? -28.317 -0.297 13.271 1.00 87.44 96 HIS A O 1
ATOM 780 N N . CYS A 1 97 ? -28.396 -1.727 11.554 1.00 90.25 97 CYS A N 1
ATOM 781 C CA . CYS A 1 97 ? -27.947 -0.777 10.544 1.00 90.25 97 CYS A CA 1
ATOM 782 C C . CYS A 1 97 ? -29.000 0.316 10.309 1.00 90.25 97 CYS A C 1
ATOM 784 O O . CYS A 1 97 ? -30.117 0.029 9.893 1.00 90.25 97 CYS A O 1
ATOM 786 N N . ALA A 1 98 ? -28.614 1.585 10.431 1.00 87.50 98 ALA A N 1
ATOM 787 C CA . ALA A 1 98 ? -29.508 2.730 10.253 1.00 87.50 98 ALA A CA 1
ATOM 788 C C . ALA A 1 98 ? -30.054 2.910 8.818 1.00 87.50 98 ALA A C 1
ATOM 790 O O . ALA A 1 98 ? -30.969 3.699 8.617 1.00 87.50 98 ALA A O 1
ATOM 791 N N . ASN A 1 99 ? -29.493 2.219 7.817 1.00 86.44 99 ASN A N 1
ATOM 792 C CA . ASN A 1 99 ? -29.954 2.306 6.424 1.00 86.44 99 ASN A CA 1
ATOM 793 C C . ASN A 1 99 ? -30.814 1.112 5.979 1.00 86.44 99 ASN A C 1
ATOM 795 O O . ASN A 1 99 ? -31.669 1.275 5.119 1.00 86.44 99 ASN A O 1
ATOM 799 N N . CYS A 1 100 ? -30.560 -0.090 6.499 1.00 89.38 100 CYS A N 1
ATOM 800 C CA . CYS A 1 100 ? -31.233 -1.311 6.035 1.00 89.38 100 CYS A CA 1
ATOM 801 C C . CYS A 1 100 ? -31.810 -2.178 7.157 1.00 89.38 100 CYS A C 1
ATOM 803 O O . CYS A 1 100 ? -32.374 -3.221 6.866 1.00 89.38 100 CYS A O 1
ATOM 805 N N . GLY A 1 101 ? -31.657 -1.784 8.422 1.00 87.19 101 GLY A N 1
ATOM 806 C CA . GLY A 1 101 ? -32.226 -2.490 9.571 1.00 87.19 101 GLY A CA 1
ATOM 807 C C . GLY A 1 101 ? -31.540 -3.803 9.950 1.00 87.19 101 GLY A C 1
ATOM 808 O O . GLY A 1 101 ? -31.929 -4.389 10.944 1.00 87.19 101 GLY A O 1
ATOM 809 N N . GLU A 1 102 ? -30.525 -4.260 9.213 1.00 87.06 102 GLU A N 1
ATOM 810 C CA . GLU A 1 102 ? -29.816 -5.518 9.508 1.00 87.06 102 GLU A CA 1
ATOM 811 C C . GLU A 1 102 ? -29.152 -5.506 10.882 1.00 87.06 102 GLU A C 1
ATOM 813 O O . GLU A 1 102 ? -28.504 -4.511 11.229 1.00 87.06 102 GLU A O 1
ATOM 818 N N . SER A 1 103 ? -29.266 -6.616 11.616 1.00 87.50 103 SER A N 1
ATOM 819 C CA . SER A 1 103 ? -28.692 -6.740 12.954 1.00 87.50 103 SER A CA 1
ATOM 820 C C . SER A 1 103 ? -27.159 -6.822 12.931 1.00 87.50 103 SER A C 1
ATOM 822 O O . SER A 1 103 ? -26.528 -7.136 11.916 1.00 87.50 103 SER A O 1
ATOM 824 N N . SER A 1 104 ? -26.537 -6.544 14.070 1.00 85.62 104 SER A N 1
ATOM 825 C CA . SER A 1 104 ? -25.091 -6.539 14.279 1.00 85.62 104 SER A CA 1
ATOM 826 C C . SER A 1 104 ? -24.486 -7.936 14.132 1.00 85.62 104 SER A C 1
ATOM 828 O O . SER A 1 104 ? -23.328 -8.047 13.733 1.00 85.62 104 SER A O 1
ATOM 830 N N . GLU A 1 105 ? -25.275 -8.982 14.387 1.00 86.69 105 GLU A N 1
ATOM 831 C CA . GLU A 1 105 ? -24.897 -10.388 14.230 1.00 86.69 105 GLU A CA 1
ATOM 832 C C . GLU A 1 105 ? -24.952 -10.855 12.768 1.00 86.69 105 GLU A C 1
ATOM 834 O O . GLU A 1 105 ? -24.134 -11.672 12.346 1.00 86.69 105 GLU A O 1
ATOM 839 N N . ALA A 1 106 ? -25.872 -10.308 11.966 1.00 87.81 106 ALA A N 1
ATOM 840 C CA . ALA A 1 106 ? -26.036 -10.676 10.558 1.00 87.81 106 ALA A CA 1
ATOM 841 C C . ALA A 1 106 ? -24.937 -10.093 9.646 1.00 87.81 106 ALA A C 1
ATOM 843 O O . ALA A 1 106 ? -24.701 -10.583 8.539 1.00 87.81 106 ALA A O 1
ATOM 844 N N . THR A 1 107 ? -24.231 -9.047 10.091 1.00 84.62 107 THR A N 1
ATOM 845 C CA . THR A 1 107 ? -23.149 -8.401 9.333 1.00 84.62 107 THR A CA 1
ATOM 846 C C . THR A 1 107 ? -21.782 -8.696 9.951 1.00 84.62 107 THR A C 1
ATOM 848 O O . THR A 1 107 ? -21.576 -8.461 11.136 1.00 84.62 107 THR A O 1
ATOM 851 N N . PRO A 1 108 ? -20.763 -9.077 9.158 1.00 89.25 108 PRO A N 1
ATOM 852 C CA . PRO A 1 108 ? -19.435 -9.397 9.694 1.00 89.25 108 PRO A CA 1
ATOM 853 C C . PRO A 1 108 ? -18.746 -8.200 10.373 1.00 89.25 108 PRO A C 1
ATOM 855 O O . PRO A 1 108 ? -17.776 -8.368 11.109 1.00 89.25 108 PRO A O 1
ATOM 858 N N . MET A 1 109 ? -19.193 -6.971 10.087 1.00 88.31 109 MET A N 1
ATOM 859 C CA . MET A 1 109 ? -18.688 -5.758 10.724 1.00 88.31 109 MET A CA 1
ATOM 860 C C . MET A 1 109 ? -19.672 -4.591 10.585 1.00 88.31 109 MET A C 1
ATOM 862 O O . MET A 1 109 ? -20.194 -4.339 9.496 1.00 88.31 109 MET A O 1
ATOM 866 N N . MET A 1 110 ? -19.821 -3.806 11.653 1.00 89.75 110 MET A N 1
ATOM 867 C CA . MET A 1 110 ? -20.474 -2.494 11.619 1.00 89.75 110 MET A CA 1
ATOM 868 C C . MET A 1 110 ? -19.461 -1.379 11.299 1.00 89.75 110 MET A C 1
ATOM 870 O O . MET A 1 110 ? -18.398 -1.258 11.916 1.00 89.75 110 MET A O 1
ATOM 874 N N . ARG A 1 111 ? -19.781 -0.546 10.310 1.00 90.75 111 ARG A N 1
ATOM 875 C CA . ARG A 1 111 ? -19.015 0.611 9.830 1.00 90.75 111 ARG A CA 1
ATOM 876 C C . ARG A 1 111 ? -19.533 1.917 10.448 1.00 90.75 111 ARG A C 1
ATOM 878 O O . ARG A 1 111 ? -20.632 1.986 10.988 1.00 90.75 111 ARG A O 1
ATOM 885 N N . ARG A 1 112 ? -18.709 2.970 10.374 1.00 89.38 112 ARG A N 1
ATOM 886 C CA . ARG A 1 112 ? -19.092 4.341 10.757 1.00 89.38 112 ARG A CA 1
ATOM 887 C C . ARG A 1 112 ? -20.051 4.907 9.713 1.00 89.38 112 ARG A C 1
ATOM 889 O O . ARG A 1 112 ? -19.691 4.927 8.538 1.00 89.38 112 ARG A O 1
ATOM 896 N N . GLY A 1 113 ? -21.215 5.360 10.151 1.00 82.25 113 GLY A N 1
ATOM 897 C CA . GLY A 1 113 ? -22.147 6.151 9.353 1.00 82.25 113 GLY A CA 1
ATOM 898 C C . GLY A 1 113 ? -22.193 7.605 9.843 1.00 82.25 113 GLY A C 1
ATOM 899 O O . GLY A 1 113 ? -21.428 7.978 10.736 1.00 82.25 113 GLY A O 1
ATOM 900 N N . PRO A 1 114 ? -23.080 8.438 9.280 1.00 79.88 114 PRO A N 1
ATOM 901 C CA . PRO A 1 114 ? -23.183 9.861 9.617 1.00 79.88 114 PRO A CA 1
ATOM 902 C C . PRO A 1 114 ? -23.519 10.093 11.097 1.00 79.88 114 PRO A C 1
ATOM 904 O O . PRO A 1 114 ? -23.004 11.025 11.702 1.00 79.88 114 PRO A O 1
ATOM 907 N N . ASN A 1 115 ? -24.288 9.184 11.703 1.00 77.00 115 ASN A N 1
ATOM 908 C CA . ASN A 1 115 ? -24.719 9.266 13.102 1.00 77.00 115 ASN A CA 1
ATOM 909 C C . ASN A 1 115 ? -23.682 8.716 14.101 1.00 77.00 115 ASN A C 1
ATOM 911 O O . ASN A 1 115 ? -24.003 8.501 15.264 1.00 77.00 115 ASN A O 1
ATOM 915 N N . GLY A 1 116 ? -22.444 8.450 13.662 1.00 76.69 116 GLY A N 1
ATOM 916 C CA . GLY A 1 116 ? -21.347 8.054 14.546 1.00 76.69 116 GLY A CA 1
ATOM 917 C C . GLY A 1 116 ? -20.814 6.637 14.324 1.00 76.69 116 GLY A C 1
ATOM 918 O O . GLY A 1 116 ? -20.747 6.120 13.203 1.00 76.69 116 GLY A O 1
ATOM 919 N N . TYR A 1 117 ? -20.303 6.027 15.395 1.00 79.19 117 TYR A N 1
ATOM 920 C CA . TYR A 1 117 ? -19.640 4.726 15.325 1.00 79.19 117 TYR A CA 1
ATOM 921 C C . TYR A 1 117 ? -20.649 3.585 15.175 1.00 79.19 117 TY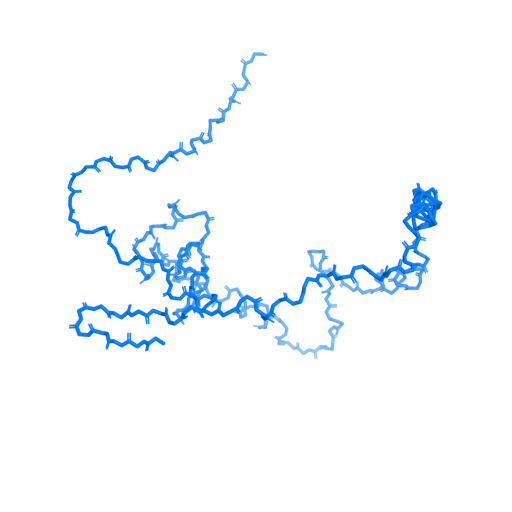R A C 1
ATOM 923 O O . TYR A 1 117 ? -21.713 3.630 15.768 1.00 79.19 117 TYR A O 1
ATOM 931 N N . ARG A 1 118 ? -20.294 2.561 14.382 1.00 81.62 118 ARG A N 1
ATOM 932 C CA . ARG A 1 118 ? -21.063 1.309 14.228 1.00 81.62 118 ARG A CA 1
ATOM 933 C C . ARG A 1 118 ? -22.546 1.487 13.858 1.00 81.62 118 ARG A C 1
ATOM 935 O O . ARG A 1 118 ? -23.380 0.729 14.320 1.00 81.62 118 ARG A O 1
ATOM 942 N N . THR A 1 119 ? -22.876 2.440 12.990 1.00 87.81 119 THR A N 1
ATOM 943 C CA . THR A 1 119 ? -24.275 2.709 12.607 1.00 87.81 119 THR A CA 1
ATOM 944 C C . THR A 1 119 ? -24.692 2.084 11.275 1.00 87.81 119 THR A C 1
ATOM 946 O O . THR A 1 119 ? -25.882 2.012 10.992 1.00 87.81 119 THR A O 1
ATOM 949 N N . PHE A 1 120 ? -23.754 1.599 10.455 1.00 89.81 120 PHE A N 1
ATOM 950 C CA . PHE A 1 120 ? -24.054 0.938 9.177 1.00 89.81 120 PHE A CA 1
ATOM 951 C C . PHE A 1 120 ? -23.479 -0.473 9.113 1.00 89.81 120 PHE A C 1
ATOM 953 O O . PHE A 1 120 ? -22.377 -0.705 9.597 1.00 89.81 120 PHE A O 1
ATOM 960 N N . CYS A 1 121 ? -24.157 -1.396 8.432 1.00 91.75 121 CYS A N 1
ATOM 961 C CA . CYS A 1 121 ? -23.598 -2.711 8.118 1.00 91.75 121 CYS A CA 1
ATOM 962 C C . CYS A 1 121 ? -22.425 -2.604 7.122 1.00 91.75 121 CYS A C 1
ATOM 964 O O . CYS A 1 121 ? -22.128 -1.535 6.564 1.00 91.75 121 CYS A O 1
ATOM 966 N N . ASN A 1 122 ? -21.750 -3.726 6.860 1.00 90.75 122 ASN A N 1
ATOM 967 C CA . ASN A 1 122 ? -20.607 -3.753 5.952 1.00 90.75 122 ASN A CA 1
ATOM 968 C C . ASN A 1 122 ? -20.983 -3.300 4.527 1.00 90.75 122 ASN A C 1
ATOM 970 O O . ASN A 1 122 ? -20.218 -2.551 3.923 1.00 90.75 122 ASN A O 1
ATOM 974 N N . GLY A 1 123 ? -22.160 -3.690 4.023 1.00 91.06 123 GLY A N 1
ATOM 975 C CA . GLY A 1 123 ? -22.653 -3.300 2.697 1.00 91.06 123 GLY A CA 1
ATOM 976 C C . GLY A 1 123 ? -22.962 -1.804 2.597 1.00 91.06 123 GLY A C 1
ATOM 977 O O . GLY A 1 123 ? -22.355 -1.090 1.797 1.00 91.06 123 GLY A O 1
ATOM 978 N N . CYS A 1 124 ? -23.842 -1.295 3.464 1.00 88.88 124 CYS A N 1
ATOM 979 C CA . CYS A 1 124 ? -24.256 0.112 3.447 1.00 88.88 124 CYS A CA 1
ATOM 980 C C . CYS A 1 124 ? -23.088 1.080 3.689 1.00 88.88 124 CYS A C 1
ATOM 982 O O . CYS A 1 124 ? -23.000 2.124 3.039 1.00 88.88 124 CYS A O 1
ATOM 984 N N . GLY A 1 125 ? -22.143 0.727 4.567 1.00 88.31 125 GLY A N 1
ATOM 985 C CA . GLY A 1 125 ? -20.972 1.565 4.837 1.00 88.31 125 GLY A CA 1
ATOM 986 C C . GLY A 1 125 ? -19.935 1.606 3.704 1.00 88.31 125 GLY A C 1
ATOM 987 O O . GLY A 1 125 ? -19.075 2.486 3.697 1.00 88.31 125 GLY A O 1
ATOM 988 N N . LEU A 1 126 ? -19.980 0.674 2.747 1.00 87.56 126 LEU A N 1
ATOM 989 C CA . LEU A 1 126 ? -19.135 0.716 1.547 1.00 87.56 126 LEU A CA 1
ATOM 990 C C . LEU A 1 126 ? -19.775 1.549 0.431 1.00 87.56 126 LEU A C 1
ATOM 992 O O . LEU A 1 126 ? -19.071 2.318 -0.225 1.00 87.56 126 LEU A O 1
ATOM 996 N N . ILE A 1 127 ? -21.097 1.452 0.265 1.00 81.94 127 ILE A N 1
ATOM 997 C CA . ILE A 1 127 ? -21.873 2.212 -0.731 1.00 81.94 127 ILE A CA 1
ATOM 998 C C . ILE A 1 127 ? -21.809 3.716 -0.430 1.00 81.94 127 ILE A C 1
ATOM 1000 O O . ILE A 1 127 ? -21.472 4.524 -1.291 1.00 81.94 127 ILE A O 1
ATOM 1004 N N . THR A 1 128 ? -22.050 4.092 0.827 1.00 74.44 128 THR A N 1
ATOM 1005 C CA . THR A 1 128 ? -22.059 5.500 1.265 1.00 74.44 128 THR A CA 1
ATOM 1006 C C . THR A 1 128 ? -20.680 6.161 1.217 1.00 74.44 128 THR A C 1
ATOM 1008 O O . THR A 1 128 ? -20.574 7.335 0.878 1.00 74.44 128 THR A O 1
ATOM 1011 N N . ARG A 1 129 ? -19.597 5.420 1.488 1.00 60.59 129 ARG A N 1
ATOM 1012 C CA . ARG A 1 129 ? -18.225 5.960 1.449 1.00 60.59 129 ARG A CA 1
ATOM 1013 C C . ARG A 1 129 ? -17.662 6.103 0.035 1.00 60.59 129 ARG A C 1
ATOM 1015 O O . ARG A 1 129 ? -16.749 6.891 -0.179 1.00 60.59 129 ARG A O 1
ATOM 1022 N N . SER A 1 130 ? -18.168 5.321 -0.913 1.00 60.19 130 SER A N 1
ATOM 1023 C CA . SER A 1 130 ? -17.700 5.323 -2.303 1.00 60.19 130 SER A CA 1
ATOM 1024 C C . SER A 1 130 ? -18.441 6.324 -3.194 1.00 60.19 130 SER A C 1
ATOM 1026 O O . SER A 1 130 ? -18.187 6.348 -4.396 1.00 60.19 130 SER A O 1
ATOM 1028 N N . GLY A 1 131 ? -19.377 7.120 -2.648 1.00 53.81 131 GLY A N 1
ATOM 1029 C CA . GLY A 1 131 ? -20.214 8.047 -3.427 1.00 53.81 131 GLY A CA 1
ATOM 1030 C C . GLY A 1 131 ? -21.029 7.358 -4.530 1.00 53.81 131 GLY A C 1
ATOM 1031 O O . GLY A 1 131 ? -21.572 8.014 -5.412 1.00 53.81 131 GLY A O 1
ATOM 1032 N N . SER A 1 132 ? -21.092 6.027 -4.508 1.00 52.69 132 SER A N 1
ATOM 1033 C CA . SER A 1 132 ? -21.649 5.216 -5.578 1.00 52.69 132 SER A CA 1
ATOM 1034 C C . SER A 1 132 ? -23.086 4.884 -5.217 1.00 52.69 132 SER A C 1
ATOM 1036 O O . SER A 1 132 ? -23.395 3.795 -4.743 1.00 52.69 132 SER A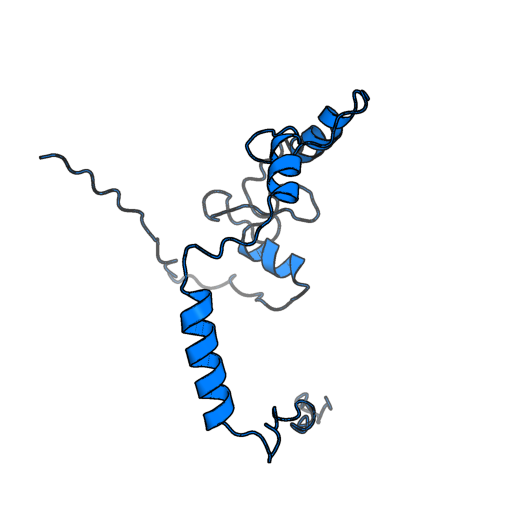 O 1
ATOM 1038 N N . SER A 1 133 ? -23.981 5.846 -5.416 1.00 45.72 133 SER A N 1
ATOM 1039 C CA . SER A 1 133 ? -25.431 5.696 -5.268 1.00 45.72 133 SER A CA 1
ATOM 1040 C C . SER A 1 133 ? -26.025 4.800 -6.365 1.00 45.72 133 SER A C 1
ATOM 1042 O O . SER A 1 133 ? -26.887 5.214 -7.132 1.00 45.72 133 SER A O 1
ATOM 1044 N N . ARG A 1 134 ? -25.569 3.545 -6.467 1.00 51.59 134 ARG A N 1
ATOM 1045 C CA . ARG A 1 134 ? -26.196 2.500 -7.291 1.00 51.59 134 ARG A CA 1
ATOM 1046 C C . ARG A 1 134 ? -26.059 1.130 -6.627 1.00 51.59 134 ARG A C 1
ATOM 1048 O O . ARG A 1 134 ? -25.189 0.352 -6.993 1.00 51.59 134 ARG A O 1
ATOM 1055 N N . ALA A 1 135 ? -26.966 0.824 -5.701 1.00 40.50 135 ALA A N 1
ATOM 1056 C CA . ALA A 1 135 ? -27.407 -0.548 -5.440 1.00 40.50 135 ALA A CA 1
ATOM 1057 C C . ALA A 1 135 ? -28.755 -0.559 -4.691 1.00 40.50 135 ALA A C 1
ATOM 1059 O O . ALA A 1 135 ? -28.798 -0.530 -3.469 1.00 40.50 135 ALA A O 1
ATOM 1060 N N . ARG A 1 136 ? -29.829 -0.611 -5.494 1.00 39.84 136 ARG A N 1
ATOM 1061 C CA . ARG A 1 136 ? -31.143 -1.242 -5.254 1.00 39.84 136 ARG A CA 1
ATOM 1062 C C . ARG A 1 136 ? -31.994 -0.777 -4.057 1.00 39.84 136 ARG A C 1
ATOM 1064 O O . ARG A 1 136 ? -31.878 -1.297 -2.955 1.00 39.84 136 ARG A O 1
ATOM 1071 N N . LEU A 1 137 ? -33.008 0.043 -4.365 1.00 37.31 137 LEU A N 1
ATOM 1072 C CA . LEU A 1 137 ? -34.365 -0.263 -3.899 1.00 37.31 137 LEU A CA 1
ATOM 1073 C C . LEU A 1 137 ? -34.823 -1.555 -4.596 1.00 37.31 137 LEU A C 1
ATOM 1075 O O . LEU A 1 137 ? -34.731 -1.627 -5.821 1.00 37.31 137 LEU A O 1
ATOM 1079 N N . ALA A 1 138 ? -35.269 -2.534 -3.805 1.00 35.91 138 ALA A N 1
ATOM 1080 C CA . ALA A 1 138 ? -36.348 -3.500 -4.071 1.00 35.91 138 ALA A CA 1
ATOM 1081 C C . ALA A 1 138 ? -36.086 -4.811 -3.309 1.00 35.91 138 ALA A C 1
ATOM 1083 O O . ALA A 1 138 ? -35.401 -5.697 -3.813 1.00 35.91 138 ALA A O 1
ATOM 1084 N N . ALA A 1 139 ? -36.658 -4.921 -2.108 1.00 36.19 139 ALA A N 1
ATOM 1085 C CA . ALA A 1 139 ? -37.059 -6.193 -1.502 1.00 36.19 139 ALA A CA 1
ATOM 1086 C C . ALA A 1 139 ? -38.120 -5.925 -0.416 1.00 36.19 139 ALA A C 1
ATOM 1088 O O . ALA A 1 139 ? -37.923 -6.198 0.760 1.00 36.19 139 ALA A O 1
ATOM 1089 N N . ALA A 1 140 ? -39.240 -5.325 -0.818 1.00 37.06 140 ALA A N 1
ATOM 1090 C CA . ALA A 1 140 ? -40.478 -5.327 -0.047 1.00 37.06 140 ALA A CA 1
ATOM 1091 C C . ALA A 1 140 ? -41.614 -5.620 -1.031 1.00 37.06 140 ALA A C 1
ATOM 1093 O O . ALA A 1 140 ? -42.047 -4.719 -1.742 1.00 37.06 140 ALA A O 1
ATOM 1094 N N . ALA A 1 141 ? -41.972 -6.905 -1.125 1.00 35.41 141 ALA A N 1
ATOM 1095 C CA . ALA A 1 141 ? -43.220 -7.497 -1.628 1.00 35.41 141 ALA A CA 1
ATOM 1096 C C . ALA A 1 141 ? -42.899 -8.842 -2.296 1.00 35.41 141 ALA A C 1
ATOM 1098 O O . ALA A 1 141 ? -42.352 -8.882 -3.396 1.00 35.41 141 ALA A O 1
ATOM 1099 N N . GLY A 1 142 ? -43.246 -9.938 -1.623 1.00 29.16 142 GLY A N 1
ATOM 1100 C CA . GLY A 1 142 ? -43.174 -11.285 -2.183 1.00 29.16 142 GLY A CA 1
ATOM 1101 C C . GLY A 1 142 ? -42.599 -12.281 -1.191 1.00 29.16 142 GLY A C 1
ATOM 1102 O O . GLY A 1 142 ? -41.386 -12.399 -1.057 1.00 29.16 142 GLY A O 1
ATOM 1103 N N . ALA A 1 143 ? -43.487 -12.988 -0.495 1.00 42.75 143 ALA A N 1
ATOM 1104 C CA . ALA A 1 143 ? -43.157 -14.234 0.176 1.00 42.75 143 ALA A CA 1
ATOM 1105 C C . ALA A 1 143 ? -42.483 -15.187 -0.825 1.00 42.75 143 ALA A C 1
ATOM 1107 O O . ALA A 1 143 ? -42.975 -15.375 -1.937 1.00 42.75 143 ALA A O 1
ATOM 1108 N N . GLY A 1 144 ? -41.347 -15.753 -0.434 1.00 31.56 144 GLY A N 1
ATOM 1109 C CA . GLY A 1 144 ? -40.554 -16.627 -1.286 1.00 31.56 144 GLY A CA 1
ATOM 1110 C C . GLY A 1 144 ? -39.130 -16.698 -0.769 1.00 31.56 144 GLY A C 1
ATOM 1111 O O . GLY A 1 144 ? -38.300 -15.873 -1.123 1.00 31.56 144 GLY A O 1
ATOM 1112 N N . GLU A 1 145 ? -38.914 -17.651 0.128 1.00 42.06 145 GLU A N 1
ATOM 1113 C CA . GLU A 1 145 ? -37.645 -18.233 0.561 1.00 42.06 145 GLU A CA 1
ATOM 1114 C C . GLU A 1 145 ? -36.448 -17.880 -0.352 1.00 42.06 145 GLU A C 1
ATOM 1116 O O . GLU A 1 145 ? -36.253 -18.469 -1.413 1.00 42.06 145 GLU A O 1
ATOM 1121 N N . VAL A 1 146 ? -35.628 -16.905 0.056 1.00 36.91 146 VAL A N 1
ATOM 1122 C CA . VAL A 1 146 ? -34.302 -16.697 -0.539 1.00 36.91 146 VAL A CA 1
ATOM 1123 C C . VAL A 1 146 ? -33.286 -16.984 0.545 1.00 36.91 146 VAL A C 1
ATOM 1125 O O . VAL A 1 146 ? -32.964 -16.138 1.376 1.00 36.91 146 VAL A O 1
ATOM 1128 N N . ALA A 1 147 ? -32.817 -18.227 0.539 1.00 33.31 147 ALA A N 1
ATOM 1129 C CA . ALA A 1 147 ? -31.698 -18.676 1.335 1.00 33.31 147 ALA A CA 1
ATOM 1130 C C . ALA A 1 147 ? -30.486 -17.768 1.076 1.00 33.31 147 ALA A C 1
ATOM 1132 O O . ALA A 1 147 ? -29.801 -17.866 0.055 1.00 33.31 147 ALA A O 1
ATOM 1133 N N . CYS A 1 148 ? -30.186 -16.889 2.028 1.00 38.69 148 CYS A N 1
ATOM 1134 C CA . CYS A 1 148 ? -28.823 -16.442 2.231 1.00 38.69 148 CYS A CA 1
ATOM 1135 C C . CYS A 1 148 ? -28.037 -17.690 2.649 1.00 38.69 148 CYS A C 1
ATOM 1137 O O . CYS A 1 148 ? -28.256 -18.250 3.723 1.00 38.69 148 CYS A O 1
ATOM 1139 N N . VAL A 1 149 ? -27.192 -18.189 1.738 1.00 39.03 149 VAL A N 1
ATOM 1140 C CA . VAL A 1 149 ? -26.315 -19.342 1.969 1.00 39.03 149 VAL A CA 1
ATOM 1141 C C . VAL A 1 149 ? -25.575 -19.107 3.277 1.00 39.03 149 VAL A C 1
ATOM 1143 O O . VAL A 1 149 ? -24.651 -18.297 3.367 1.00 39.03 149 VAL A O 1
ATOM 1146 N N . SER A 1 150 ? -26.046 -19.798 4.308 1.00 37.50 150 SER A N 1
ATOM 1147 C CA . SER A 1 150 ? -25.468 -19.765 5.632 1.00 37.50 150 SER A CA 1
ATOM 1148 C C . SER A 1 150 ? -24.130 -20.474 5.526 1.00 37.50 150 SER A C 1
ATOM 1150 O O . SER A 1 150 ? -24.065 -21.698 5.422 1.00 37.50 150 SER A O 1
ATOM 1152 N N . ALA A 1 151 ? -23.045 -19.702 5.523 1.00 41.62 151 ALA A N 1
ATOM 1153 C CA . ALA A 1 151 ? -21.714 -20.227 5.769 1.00 41.62 151 ALA A CA 1
ATOM 1154 C C . ALA A 1 151 ? -21.640 -20.627 7.250 1.00 41.62 151 ALA A C 1
ATOM 1156 O O . ALA A 1 151 ? -21.098 -19.912 8.089 1.00 41.62 151 ALA A O 1
ATOM 1157 N N . ALA A 1 152 ? -22.246 -21.769 7.578 1.00 37.25 152 ALA A N 1
ATOM 1158 C CA . ALA A 1 152 ? -22.072 -22.423 8.856 1.00 37.25 152 ALA A CA 1
ATOM 1159 C C . ALA A 1 152 ? -20.594 -22.809 8.987 1.00 37.25 152 ALA A C 1
ATOM 1161 O O . ALA A 1 152 ? -20.114 -23.742 8.341 1.00 37.25 152 ALA A O 1
ATOM 1162 N N . HIS A 1 153 ? -19.859 -22.089 9.833 1.00 41.16 153 HIS A N 1
ATOM 1163 C CA . HIS A 1 153 ? -18.577 -22.550 10.346 1.00 41.16 153 HIS A CA 1
ATOM 1164 C C . HIS A 1 153 ? -18.830 -23.804 11.193 1.00 41.16 153 HIS A C 1
ATOM 1166 O O . HIS A 1 153 ? -19.117 -23.734 12.387 1.00 41.16 153 HIS A O 1
ATOM 1172 N N . ARG A 1 154 ? -18.749 -24.981 10.565 1.00 40.56 154 ARG A N 1
ATOM 1173 C CA . ARG A 1 154 ? -18.767 -26.257 11.279 1.00 40.56 154 ARG A CA 1
ATOM 1174 C C . ARG A 1 154 ? -17.401 -26.441 11.940 1.00 40.56 154 ARG A C 1
ATOM 1176 O O . ARG A 1 154 ? -16.428 -26.810 11.289 1.00 40.56 154 ARG A O 1
ATOM 1183 N N . HIS A 1 155 ? -17.324 -26.161 13.238 1.00 42.28 155 HIS A N 1
ATOM 1184 C CA . HIS A 1 155 ? -16.218 -26.609 14.077 1.00 42.28 155 HIS A CA 1
ATOM 1185 C C . HIS A 1 155 ? -16.217 -28.142 14.113 1.00 42.28 155 HIS A C 1
ATOM 1187 O O . HIS A 1 155 ? -17.084 -28.757 14.731 1.00 42.28 155 HIS A O 1
ATOM 1193 N N . VAL A 1 156 ? -15.243 -28.763 13.449 1.00 41.88 156 VAL A N 1
ATOM 1194 C CA . VAL A 1 156 ? -14.933 -30.181 13.647 1.00 41.88 156 VAL A CA 1
ATOM 1195 C C . VAL A 1 156 ? -14.231 -30.296 14.997 1.00 41.88 156 VAL A C 1
ATOM 1197 O O . VAL A 1 156 ? -13.080 -29.893 15.146 1.00 41.88 156 VAL A O 1
ATOM 1200 N N . ARG A 1 157 ? -14.949 -30.797 16.005 1.00 41.72 157 ARG A N 1
ATOM 1201 C CA . ARG 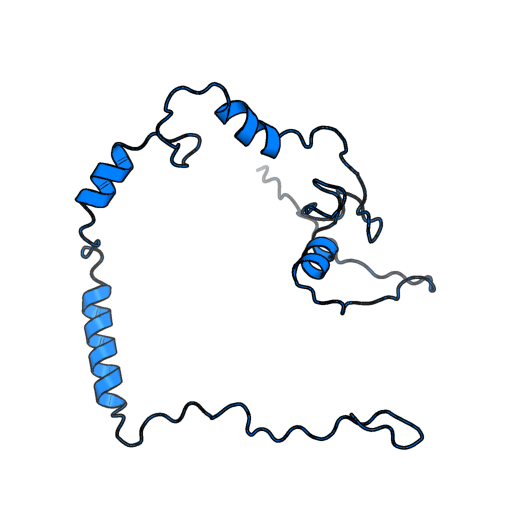A 1 157 ? -14.342 -31.313 17.234 1.00 41.72 157 ARG A CA 1
ATOM 1202 C C . ARG A 1 157 ? -13.740 -32.675 16.901 1.00 41.72 157 ARG A C 1
ATOM 1204 O O . ARG A 1 157 ? -14.476 -33.616 16.627 1.00 41.72 157 ARG A O 1
ATOM 1211 N N . THR A 1 158 ? -12.417 -32.767 16.902 1.00 45.03 158 THR A N 1
ATOM 1212 C CA . THR A 1 158 ? -11.699 -34.043 16.923 1.00 45.03 158 THR A CA 1
ATOM 1213 C C . THR A 1 158 ? -11.669 -34.547 18.364 1.00 45.03 158 THR A C 1
ATOM 1215 O O . THR A 1 158 ? -10.999 -33.960 19.212 1.00 45.03 158 THR A O 1
ATOM 1218 N N . THR A 1 159 ? -12.419 -35.606 18.647 1.00 47.31 159 THR A N 1
ATOM 1219 C CA . THR A 1 159 ? -12.243 -36.457 19.830 1.00 47.31 159 THR A CA 1
ATOM 1220 C C . THR A 1 159 ? -11.960 -37.864 19.327 1.00 47.31 159 THR A C 1
ATOM 1222 O O . THR A 1 159 ? -12.765 -38.391 18.556 1.00 47.31 159 THR A O 1
ATOM 1225 N N . GLY A 1 160 ? -10.832 -38.431 19.744 1.00 39.81 160 GLY A N 1
ATOM 1226 C CA . GLY A 1 160 ? -10.329 -39.741 19.340 1.00 39.81 160 GLY A CA 1
ATOM 1227 C C . GLY A 1 160 ? -8.817 -39.732 19.374 1.00 39.81 160 GLY A C 1
ATOM 1228 O O . GLY A 1 160 ? -8.238 -39.386 18.323 1.00 39.81 160 GLY A O 1
#

Radius of gyration: 27.97 Å; chains: 1; bounding box: 64×57×62 Å

pLDDT: mean 70.29, std 19.63, range [29.16, 95.06]